Protein AF-A0A381VIN6-F1 (afdb_monomer_lite)

Secondary structure (DSSP, 8-state):
---HHHHHHHHHHHHHTS-GGGS----TGGGGTT-------PEEE-SS-EEEPPHHHHHHHHHHHHHHHHHHTT-S--S-HHHHHHHHHHHHHHHHHHHHHHHH-TTS-TTEEEHHHHHHHHHHHHHHTT-HHHHHHHHH-

pLDDT: mean 86.4, std 12.63, range [38.41, 97.38]

Organism: NCBI:txid408172

Sequence (141 aa):
MRNITFDEDQVLEKIAETPREQKPCFDWAGALGDNRFEVPKVRIDDGAGDRDFEIAEVAEVIGEALTDLMISREEKEIYTDKNRELVVESTRSVADKLVERATDDENNDSGRLTYGELYRVIEKVLVENDAYDVAKSLVFS

Foldseek 3Di:
DPPLVVQLLVQLLVLLVDDPVVFDDDQQLCLCPVVQDDADQAWEDPVVGTDTDGLSVQSVLLLSLQRSSCVSVVHDPRPDPVNSVLSNVLSVQLRVVLRVQLVPDPPPPSHYDYPVRSLVSSLVSCVVVVVNSSSVSSVSD

Structure (mmCIF, N/CA/C/O backbone):
data_AF-A0A381VIN6-F1
#
_entry.id   AF-A0A381VIN6-F1
#
loop_
_atom_site.group_PDB
_atom_site.id
_atom_site.type_symbol
_atom_site.label_atom_id
_atom_site.label_alt_id
_atom_site.label_comp_id
_atom_site.label_asym_id
_atom_site.label_entity_id
_atom_site.label_seq_id
_atom_site.pdbx_PDB_ins_code
_atom_site.Cartn_x
_atom_site.Cartn_y
_atom_site.Cartn_z
_atom_site.occupancy
_atom_site.B_iso_or_equiv
_atom_site.auth_seq_id
_atom_site.auth_comp_id
_atom_site.auth_asym_id
_atom_site.auth_atom_id
_atom_site.pdbx_PDB_model_num
ATOM 1 N N . MET A 1 1 ? -16.949 19.167 18.349 1.00 38.41 1 MET A N 1
ATOM 2 C CA . MET A 1 1 ? -16.569 18.479 17.100 1.00 38.41 1 MET A CA 1
ATOM 3 C C . MET A 1 1 ? -15.418 17.566 17.481 1.00 38.41 1 MET A C 1
ATOM 5 O O . MET A 1 1 ? -14.435 18.085 17.987 1.00 38.41 1 MET A O 1
ATOM 9 N N . ARG A 1 2 ? -15.597 16.240 17.452 1.00 40.03 2 ARG A N 1
ATOM 10 C CA . ARG A 1 2 ? -14.502 15.309 17.774 1.00 40.03 2 ARG A CA 1
ATOM 11 C C . ARG A 1 2 ? -13.471 15.401 16.646 1.00 40.03 2 ARG A C 1
ATOM 13 O O . ARG A 1 2 ? -13.879 15.432 15.488 1.00 40.03 2 ARG A O 1
ATOM 20 N N . ASN A 1 3 ? -12.185 15.473 16.980 1.00 50.78 3 ASN A N 1
ATOM 21 C CA . ASN A 1 3 ? -11.078 15.421 16.021 1.00 50.78 3 ASN A CA 1
ATOM 22 C C . ASN A 1 3 ? -10.909 13.978 15.516 1.00 50.78 3 ASN A C 1
ATOM 24 O O . ASN A 1 3 ? -9.886 13.354 15.761 1.00 50.78 3 ASN A O 1
ATOM 28 N N . ILE A 1 4 ? -11.944 13.439 14.864 1.00 58.66 4 ILE A N 1
ATOM 29 C CA . ILE A 1 4 ? -12.031 12.023 14.468 1.00 58.66 4 ILE A CA 1
ATOM 30 C C . ILE A 1 4 ? -10.823 11.628 13.606 1.00 58.66 4 ILE A C 1
ATOM 32 O O . ILE A 1 4 ? -10.266 10.563 13.808 1.00 58.66 4 ILE A O 1
ATOM 36 N N . THR A 1 5 ? -10.348 12.531 12.746 1.00 72.38 5 THR A N 1
ATOM 37 C CA . THR A 1 5 ? -9.156 12.326 11.915 1.00 72.38 5 THR A CA 1
ATOM 38 C C . THR A 1 5 ? -7.843 12.291 12.695 1.00 72.38 5 THR A C 1
ATOM 40 O O . THR A 1 5 ? -6.960 11.534 12.335 1.00 72.38 5 THR A O 1
ATOM 43 N N . PHE A 1 6 ? -7.688 13.076 13.764 1.00 81.56 6 PHE A N 1
ATOM 44 C CA . PHE A 1 6 ? -6.439 13.079 14.539 1.00 81.56 6 PHE A CA 1
ATOM 45 C C . PHE A 1 6 ? -6.334 11.864 15.462 1.00 81.56 6 PHE A C 1
ATOM 47 O O . PHE A 1 6 ? -5.254 11.304 15.627 1.00 81.56 6 PHE A O 1
ATOM 54 N N . ASP A 1 7 ? -7.456 11.464 16.063 1.00 86.06 7 ASP A N 1
ATOM 55 C CA . ASP A 1 7 ? -7.505 10.257 16.885 1.00 86.06 7 ASP A CA 1
ATOM 56 C C . ASP A 1 7 ? -7.299 9.006 16.005 1.00 86.06 7 ASP A C 1
ATOM 58 O O . ASP A 1 7 ? -6.533 8.126 16.391 1.00 86.06 7 ASP A O 1
ATOM 62 N N . GLU A 1 8 ? -7.897 8.959 14.804 1.00 88.38 8 GLU A N 1
ATOM 63 C CA . GLU A 1 8 ? -7.639 7.915 13.794 1.00 88.38 8 GLU A CA 1
ATOM 64 C C . GLU A 1 8 ? -6.161 7.878 13.388 1.00 88.38 8 GLU A C 1
ATOM 66 O O . GLU A 1 8 ? -5.566 6.806 13.402 1.00 88.38 8 GLU A O 1
ATOM 71 N N . ASP A 1 9 ? -5.539 9.031 13.116 1.00 90.25 9 ASP A N 1
ATOM 72 C CA . ASP A 1 9 ? -4.120 9.109 12.742 1.00 90.25 9 ASP A CA 1
ATOM 73 C C . ASP A 1 9 ? -3.194 8.549 13.832 1.00 90.25 9 ASP A C 1
ATOM 75 O O . ASP A 1 9 ? -2.276 7.793 13.527 1.00 90.25 9 ASP A O 1
ATOM 79 N N . GLN A 1 10 ? -3.453 8.851 15.111 1.00 91.81 10 GLN A N 1
ATOM 80 C CA . GLN A 1 10 ? -2.671 8.282 16.221 1.00 91.81 10 GLN A CA 1
ATOM 81 C C . GLN A 1 10 ? -2.843 6.770 16.364 1.00 91.81 10 GLN A C 1
ATOM 83 O O . GLN A 1 10 ? -1.953 6.081 16.866 1.00 91.81 10 GLN A O 1
ATOM 88 N N . VAL A 1 11 ? -4.027 6.255 16.036 1.00 93.56 11 VAL A N 1
ATOM 89 C CA . VAL A 1 11 ? -4.287 4.816 16.060 1.00 93.56 11 VAL A CA 1
ATOM 90 C C . VAL A 1 11 ? -3.593 4.156 14.872 1.00 93.56 11 VAL A C 1
ATOM 92 O O . VAL A 1 11 ? -2.943 3.130 15.054 1.00 93.56 11 VAL A O 1
ATOM 95 N N . LEU A 1 12 ? -3.669 4.768 13.691 1.00 93.50 12 LEU A N 1
ATOM 96 C CA . LEU A 1 12 ? -3.033 4.290 12.470 1.00 93.50 12 LEU A CA 1
ATOM 97 C C . LEU A 1 12 ? -1.512 4.215 12.606 1.00 93.50 12 LEU A C 1
ATOM 99 O O . LEU A 1 12 ? -0.940 3.176 12.299 1.00 93.50 12 LEU A O 1
ATOM 103 N N . GLU A 1 13 ? -0.877 5.254 13.152 1.00 93.88 13 GLU A N 1
ATOM 104 C CA . GLU A 1 13 ? 0.564 5.274 13.441 1.00 93.88 13 GLU A CA 1
ATOM 105 C C . GLU A 1 13 ? 0.978 4.068 14.305 1.00 93.88 13 GLU A C 1
ATOM 107 O O . GLU A 1 13 ? 1.891 3.324 13.957 1.00 93.88 13 GLU A O 1
ATOM 112 N N . LYS A 1 14 ? 0.229 3.778 15.378 1.00 94.19 14 LYS A N 1
ATOM 113 C CA . LYS A 1 14 ? 0.493 2.615 16.248 1.00 94.19 14 LYS A CA 1
ATOM 114 C C . LYS A 1 14 ? 0.290 1.274 15.542 1.00 94.19 14 LYS A C 1
ATOM 116 O O . LYS A 1 14 ? 0.968 0.298 15.864 1.00 94.19 14 LYS A O 1
ATOM 121 N N . ILE A 1 15 ? -0.681 1.186 14.636 1.00 93.88 15 ILE A N 1
ATOM 122 C CA . ILE A 1 15 ? -0.960 -0.043 13.879 1.00 93.88 15 ILE A CA 1
ATOM 123 C C . ILE A 1 15 ? 0.128 -0.286 12.831 1.00 93.88 15 ILE A C 1
ATOM 125 O O . ILE A 1 15 ? 0.561 -1.427 12.668 1.00 93.88 15 ILE A O 1
ATOM 129 N N . ALA A 1 16 ? 0.611 0.765 12.174 1.00 91.12 16 ALA A N 1
ATOM 130 C CA . ALA A 1 16 ? 1.712 0.667 11.224 1.00 91.12 16 ALA A CA 1
ATOM 131 C C . ALA A 1 16 ? 3.004 0.187 11.912 1.00 91.12 16 ALA A C 1
ATOM 133 O O . ALA A 1 16 ? 3.668 -0.718 11.415 1.00 91.12 16 ALA A O 1
ATOM 134 N N . GLU A 1 17 ? 3.284 0.672 13.129 1.00 92.38 17 GLU A N 1
ATOM 135 C CA . GLU A 1 17 ? 4.395 0.188 13.967 1.00 92.38 17 GLU A CA 1
ATOM 136 C C . GLU A 1 17 ? 4.206 -1.251 14.487 1.00 92.38 17 GLU A C 1
ATOM 138 O O . GLU A 1 17 ? 5.161 -1.894 14.937 1.00 92.38 17 GLU A O 1
ATOM 143 N N . THR A 1 18 ? 2.976 -1.775 14.470 1.00 92.44 18 THR A N 1
ATOM 144 C CA . THR A 1 18 ? 2.688 -3.125 14.960 1.00 92.44 18 THR A CA 1
ATOM 145 C C . THR A 1 18 ? 3.213 -4.166 13.962 1.00 92.44 18 THR A C 1
ATOM 147 O O . THR A 1 18 ? 2.837 -4.122 12.788 1.00 92.44 18 THR A O 1
ATOM 150 N N . PRO A 1 19 ? 4.023 -5.155 14.401 1.00 91.00 19 PRO A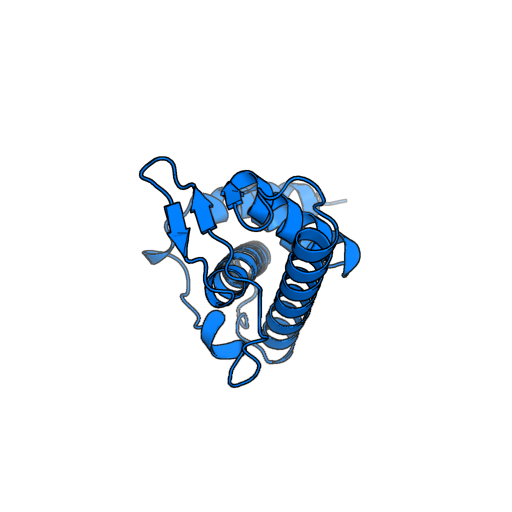 N 1
ATOM 151 C CA . PRO A 1 19 ? 4.561 -6.184 13.513 1.00 91.00 19 PRO A CA 1
ATOM 152 C C . PRO A 1 19 ? 3.472 -6.927 12.735 1.00 91.00 19 PRO A C 1
ATOM 154 O O . PRO A 1 19 ? 2.417 -7.250 13.291 1.00 91.00 19 PRO A O 1
ATOM 157 N N . ARG A 1 20 ? 3.742 -7.245 11.462 1.00 85.88 20 ARG A N 1
ATOM 158 C CA . ARG A 1 20 ? 2.785 -7.904 10.554 1.00 85.88 20 ARG A CA 1
ATOM 159 C C . ARG A 1 20 ? 2.214 -9.197 11.138 1.00 85.88 20 ARG A C 1
ATOM 161 O O . ARG A 1 20 ? 1.035 -9.475 10.955 1.00 85.88 20 ARG A O 1
ATOM 168 N N . GLU A 1 21 ? 2.999 -9.954 11.901 1.00 89.12 21 GLU A N 1
ATOM 169 C CA . GLU A 1 21 ? 2.581 -11.225 12.512 1.00 89.12 21 GLU A CA 1
ATOM 170 C C . GLU A 1 21 ? 1.518 -11.054 13.607 1.00 89.12 21 GLU A C 1
ATOM 172 O O . GLU A 1 21 ? 0.864 -12.022 13.995 1.00 89.12 21 GLU A O 1
ATOM 177 N N . GLN A 1 22 ? 1.355 -9.835 14.125 1.00 91.94 22 GLN A N 1
ATOM 178 C CA . GLN A 1 22 ? 0.334 -9.485 15.115 1.00 91.94 22 GLN A CA 1
ATOM 179 C C . GLN A 1 22 ? -0.925 -8.8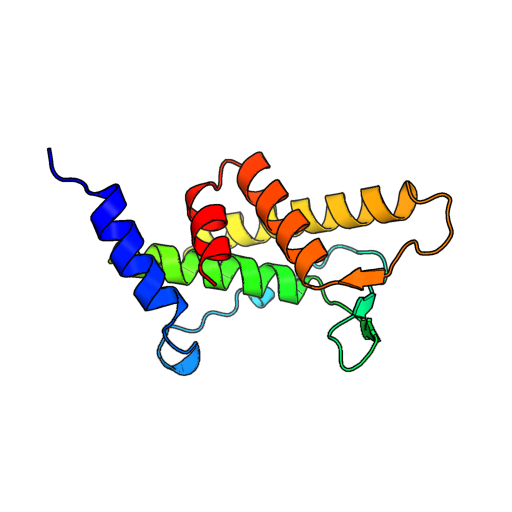91 14.468 1.00 91.94 22 GLN A C 1
ATOM 181 O O . GLN A 1 22 ? -1.895 -8.605 15.173 1.00 91.94 22 GLN A O 1
ATOM 186 N N . LYS A 1 23 ? -0.930 -8.729 13.140 1.00 92.69 23 LYS A N 1
ATOM 187 C CA . LYS A 1 23 ? -2.047 -8.201 12.354 1.00 92.69 23 LYS A CA 1
ATOM 188 C C . LYS A 1 23 ? -2.698 -9.320 11.524 1.00 92.69 23 LYS A C 1
ATOM 190 O O . LYS A 1 23 ? -2.050 -10.323 11.210 1.00 92.69 23 LYS A O 1
ATOM 195 N N . PRO A 1 24 ? -3.989 -9.197 11.165 1.00 92.31 24 PRO A N 1
ATOM 196 C CA . PRO A 1 24 ? -4.615 -10.090 10.199 1.00 92.31 24 PRO A CA 1
ATOM 197 C C . PRO A 1 24 ? -3.804 -10.142 8.899 1.00 92.31 24 PRO A C 1
ATOM 199 O O . PRO A 1 24 ? -3.526 -9.113 8.292 1.00 92.31 24 PRO A O 1
ATOM 202 N N . CYS A 1 25 ? -3.435 -11.348 8.476 1.00 89.62 25 CYS A N 1
ATOM 203 C CA . CYS A 1 25 ? -2.744 -11.572 7.212 1.00 89.62 25 CYS A CA 1
ATOM 204 C C . CYS A 1 25 ? -3.757 -12.006 6.151 1.00 89.62 25 CYS A C 1
ATOM 206 O O . CYS A 1 25 ? -4.474 -12.991 6.344 1.00 89.62 25 CYS A O 1
ATOM 208 N N . PHE A 1 26 ? -3.784 -11.294 5.029 1.00 95.31 26 PHE A N 1
ATOM 209 C CA . PHE A 1 26 ? -4.607 -11.626 3.874 1.00 95.31 26 PHE A CA 1
ATOM 210 C C . PHE A 1 26 ? -3.733 -11.820 2.639 1.00 95.31 26 PHE A C 1
ATOM 212 O O . PHE A 1 26 ? -2.662 -11.231 2.540 1.00 95.31 26 PHE A O 1
ATOM 219 N N . ASP A 1 27 ? -4.202 -12.651 1.711 1.00 95.19 27 ASP A N 1
ATOM 220 C CA . ASP A 1 27 ? -3.520 -12.926 0.445 1.00 95.19 27 ASP A CA 1
ATOM 221 C C . ASP A 1 27 ? -3.860 -11.831 -0.578 1.00 95.19 27 ASP A C 1
ATOM 223 O O . ASP A 1 27 ? -4.734 -11.991 -1.436 1.00 95.19 27 ASP A O 1
ATOM 227 N N . TRP A 1 28 ? -3.251 -10.656 -0.424 1.00 96.38 28 TRP A N 1
ATOM 228 C CA . TRP A 1 28 ? -3.518 -9.513 -1.298 1.00 96.38 28 TRP A CA 1
ATOM 229 C C . TRP A 1 28 ? -2.928 -9.721 -2.692 1.00 96.38 28 TRP A C 1
ATOM 231 O O . TRP A 1 28 ? -3.590 -9.405 -3.681 1.00 96.38 28 TRP A O 1
ATOM 241 N N . ALA A 1 29 ? -1.758 -10.349 -2.798 1.00 94.31 29 ALA A N 1
ATOM 242 C CA . ALA A 1 29 ? -1.199 -10.803 -4.067 1.00 94.31 29 ALA A CA 1
ATOM 243 C C . ALA A 1 29 ? -2.128 -11.791 -4.787 1.00 94.31 29 ALA A C 1
ATOM 245 O O . ALA A 1 29 ? -2.320 -11.693 -6.002 1.00 94.31 29 ALA A O 1
ATOM 246 N N . GLY A 1 30 ? -2.746 -12.722 -4.058 1.00 93.75 30 GLY A N 1
ATOM 247 C CA . GLY A 1 30 ? -3.714 -13.672 -4.604 1.00 93.75 30 GLY A CA 1
ATOM 248 C C . GLY A 1 30 ? -4.955 -13.009 -5.196 1.00 93.75 30 GLY A C 1
ATOM 249 O O . GLY A 1 30 ? -5.538 -13.551 -6.137 1.00 93.75 30 GLY A O 1
ATOM 250 N N . ALA A 1 31 ? -5.319 -11.804 -4.738 1.00 92.94 31 ALA A N 1
ATOM 251 C CA . ALA A 1 31 ? -6.430 -11.040 -5.309 1.00 92.94 31 ALA A CA 1
ATOM 252 C C . ALA A 1 31 ? -6.193 -10.651 -6.779 1.00 92.94 31 ALA A C 1
ATOM 254 O O . ALA A 1 31 ? -7.160 -10.460 -7.516 1.00 92.94 31 ALA A O 1
ATOM 255 N N . LEU A 1 32 ? -4.933 -10.596 -7.230 1.00 90.62 32 LEU A N 1
ATOM 256 C CA . LEU A 1 32 ? -4.602 -10.382 -8.640 1.00 90.62 32 LEU A CA 1
ATOM 257 C C . LEU A 1 32 ? -5.058 -11.550 -9.526 1.00 90.62 32 LEU A C 1
ATOM 259 O O . LEU A 1 32 ? -5.327 -11.336 -10.704 1.00 90.62 32 LEU A O 1
ATOM 263 N N . GLY A 1 33 ? -5.166 -12.775 -8.998 1.00 87.38 33 GLY A N 1
ATOM 264 C CA . GLY A 1 33 ? -5.535 -13.961 -9.776 1.00 87.38 33 GLY A CA 1
ATOM 265 C C . GLY A 1 33 ? -4.673 -14.132 -11.036 1.00 87.38 33 GLY A C 1
ATOM 266 O O . GLY A 1 33 ? -3.442 -14.091 -10.969 1.00 87.38 33 GLY A O 1
ATOM 267 N N . ASP A 1 34 ? -5.335 -14.283 -12.188 1.00 76.06 34 ASP A N 1
ATOM 268 C CA . ASP A 1 34 ? -4.702 -14.359 -13.517 1.00 76.06 34 ASP A CA 1
ATOM 269 C C . ASP A 1 34 ? -4.325 -12.979 -14.091 1.00 76.06 34 ASP A C 1
ATOM 271 O O . ASP A 1 34 ? -3.669 -12.883 -15.127 1.00 76.06 34 ASP A O 1
ATOM 275 N N . ASN A 1 35 ? -4.708 -11.892 -13.420 1.00 64.88 35 ASN A N 1
ATOM 276 C CA . ASN A 1 35 ? -4.491 -10.500 -13.824 1.00 64.88 35 ASN A CA 1
ATOM 277 C C . ASN A 1 35 ? -3.050 -10.042 -13.512 1.00 64.88 35 ASN A C 1
ATOM 279 O O . ASN A 1 35 ? -2.810 -8.908 -13.103 1.00 64.88 35 ASN A O 1
ATOM 283 N N . ARG A 1 36 ? -2.071 -10.938 -13.669 1.00 64.50 36 ARG A N 1
ATOM 284 C CA . ARG A 1 36 ? -0.648 -10.619 -13.524 1.00 64.50 36 ARG A CA 1
ATOM 285 C C . ARG A 1 36 ? -0.208 -9.905 -14.794 1.00 64.50 36 ARG A C 1
ATOM 287 O O . ARG A 1 36 ? 0.200 -10.538 -15.762 1.00 64.50 36 ARG A O 1
ATOM 294 N N . PHE A 1 37 ? -0.398 -8.591 -14.812 1.00 72.19 37 PHE A N 1
ATOM 295 C CA . PHE A 1 37 ? -0.011 -7.739 -15.933 1.00 72.19 37 PHE A CA 1
ATOM 296 C C . PHE A 1 37 ? 1.471 -7.927 -16.261 1.00 72.19 37 PHE A C 1
ATOM 298 O O . PHE A 1 37 ? 2.297 -8.085 -15.359 1.00 72.19 37 PHE A O 1
ATOM 305 N N . GLU A 1 38 ? 1.808 -7.901 -17.550 1.00 67.38 38 GLU A N 1
ATOM 306 C CA . GLU A 1 38 ? 3.202 -7.890 -17.979 1.00 67.38 38 GLU A CA 1
ATOM 307 C C . GLU A 1 38 ? 3.813 -6.534 -17.624 1.00 67.38 38 GLU A C 1
ATOM 309 O O . GLU A 1 38 ? 3.592 -5.535 -18.305 1.00 67.38 38 GLU A O 1
ATOM 314 N N . VAL A 1 39 ? 4.575 -6.498 -16.534 1.00 70.12 39 VAL A N 1
ATOM 315 C CA . VAL A 1 39 ? 5.427 -5.357 -16.203 1.00 70.12 39 VAL A CA 1
ATOM 316 C C . VAL A 1 39 ? 6.827 -5.576 -16.780 1.00 70.12 39 VAL A C 1
ATOM 318 O O . VAL A 1 39 ? 7.299 -6.719 -16.835 1.00 70.12 39 VAL A O 1
ATOM 321 N N . PRO A 1 40 ? 7.527 -4.508 -17.204 1.00 67.06 40 PRO A N 1
ATOM 322 C CA . PRO A 1 40 ? 8.945 -4.585 -17.514 1.00 67.06 40 PRO A CA 1
ATOM 323 C C . PRO A 1 40 ? 9.696 -5.209 -16.338 1.00 67.06 40 PRO A C 1
ATOM 325 O O . PRO A 1 40 ? 9.279 -5.069 -15.188 1.00 67.06 40 PRO A O 1
ATOM 328 N N . LYS A 1 41 ? 10.823 -5.875 -16.611 1.00 67.12 41 LYS A N 1
ATOM 329 C CA . LYS A 1 41 ? 11.702 -6.357 -15.541 1.00 67.12 41 LYS A CA 1
ATOM 330 C C . LYS A 1 41 ? 12.274 -5.163 -14.785 1.00 67.12 41 LYS A C 1
ATOM 332 O O . LYS A 1 41 ? 13.298 -4.604 -15.178 1.00 67.12 41 LYS A O 1
ATOM 337 N N . VAL A 1 42 ? 11.585 -4.781 -13.720 1.00 73.56 42 VAL A N 1
ATOM 338 C CA . VAL A 1 42 ? 12.045 -3.793 -12.762 1.00 73.56 42 VAL A CA 1
ATOM 339 C C . VAL A 1 42 ? 13.002 -4.499 -11.809 1.00 73.56 42 VAL A C 1
ATOM 341 O O . VAL A 1 42 ? 12.667 -5.526 -11.220 1.00 73.56 42 VAL A O 1
ATOM 344 N N . ARG A 1 43 ? 14.203 -3.949 -11.672 1.00 80.19 43 ARG A N 1
ATOM 345 C CA . ARG A 1 43 ? 15.160 -4.312 -10.636 1.00 80.19 43 ARG A CA 1
ATOM 346 C C . ARG A 1 43 ? 15.030 -3.329 -9.489 1.00 80.19 43 ARG A C 1
ATOM 348 O O . ARG A 1 43 ? 15.122 -2.122 -9.709 1.00 80.19 43 ARG A O 1
ATOM 355 N N . ILE A 1 44 ? 14.841 -3.851 -8.287 1.00 80.62 44 ILE A N 1
ATOM 356 C CA . ILE A 1 44 ? 14.856 -3.052 -7.068 1.00 80.62 44 ILE A CA 1
ATOM 357 C C . ILE A 1 44 ? 16.237 -3.142 -6.432 1.00 80.62 44 ILE A C 1
ATOM 359 O O . ILE A 1 44 ? 16.758 -4.242 -6.247 1.00 80.62 44 ILE A O 1
ATOM 363 N N . ASP A 1 45 ? 16.815 -1.983 -6.123 1.00 80.88 45 ASP A N 1
ATOM 364 C CA . ASP A 1 45 ? 17.994 -1.869 -5.263 1.00 80.88 45 ASP A CA 1
ATOM 365 C C . ASP A 1 45 ? 17.536 -1.778 -3.803 1.00 80.88 45 ASP A C 1
ATOM 367 O O . ASP A 1 45 ? 16.902 -0.798 -3.390 1.00 80.88 45 ASP A O 1
ATOM 371 N N . ASP A 1 46 ? 17.826 -2.829 -3.040 1.00 71.44 46 ASP A N 1
ATOM 372 C CA . ASP A 1 46 ? 17.483 -2.959 -1.623 1.00 71.44 46 ASP A CA 1
ATOM 373 C C . ASP A 1 46 ? 18.654 -2.628 -0.678 1.00 71.44 46 ASP A C 1
ATOM 375 O O . ASP A 1 46 ? 18.561 -2.819 0.536 1.00 71.44 46 ASP A O 1
ATOM 379 N N . GLY A 1 47 ? 19.768 -2.125 -1.220 1.00 72.62 47 GLY A N 1
ATOM 380 C CA . GLY A 1 47 ? 21.006 -1.861 -0.487 1.00 72.62 47 GLY A CA 1
ATOM 381 C C . GLY A 1 47 ? 21.890 -3.095 -0.259 1.00 72.62 47 GLY A C 1
ATOM 382 O O . GLY A 1 47 ? 23.072 -2.932 0.052 1.00 72.62 47 GLY A O 1
ATOM 383 N N . ALA A 1 48 ? 21.369 -4.313 -0.444 1.00 73.81 48 ALA A N 1
ATOM 384 C CA . ALA A 1 48 ? 22.135 -5.562 -0.494 1.00 73.81 48 ALA A CA 1
ATOM 385 C C . ALA A 1 48 ? 22.434 -6.002 -1.941 1.00 73.81 48 ALA A C 1
ATOM 387 O O . ALA A 1 48 ? 23.381 -6.761 -2.172 1.00 73.81 48 ALA A O 1
ATOM 388 N N . GLY A 1 49 ? 21.677 -5.491 -2.912 1.00 72.62 49 GLY A N 1
ATOM 389 C CA . GLY A 1 49 ? 21.944 -5.606 -4.340 1.00 72.62 49 GLY A CA 1
ATOM 390 C C . GLY A 1 49 ? 20.684 -5.435 -5.183 1.00 72.62 49 GLY A C 1
ATOM 391 O O . GLY A 1 49 ? 19.617 -5.080 -4.693 1.00 72.62 49 GLY A O 1
ATOM 392 N N . ASP A 1 50 ? 20.818 -5.719 -6.476 1.00 79.12 50 ASP A N 1
ATOM 393 C CA . ASP A 1 50 ? 19.679 -5.715 -7.389 1.00 79.12 50 ASP A CA 1
ATOM 394 C C . ASP A 1 50 ? 18.941 -7.043 -7.308 1.00 79.12 50 ASP A C 1
ATOM 396 O O . ASP A 1 50 ? 19.544 -8.102 -7.517 1.00 79.12 50 ASP A O 1
ATOM 400 N N . ARG A 1 51 ? 17.624 -6.983 -7.130 1.00 84.88 51 ARG A N 1
ATOM 401 C CA . ARG A 1 51 ? 16.744 -8.139 -7.319 1.00 84.88 51 ARG A CA 1
ATOM 402 C C . ARG A 1 51 ? 15.599 -7.820 -8.263 1.00 84.88 51 ARG A C 1
ATOM 404 O O . ARG A 1 51 ? 15.195 -6.667 -8.392 1.00 84.88 51 ARG A O 1
ATOM 411 N N . ASP A 1 52 ? 15.061 -8.856 -8.892 1.00 81.00 52 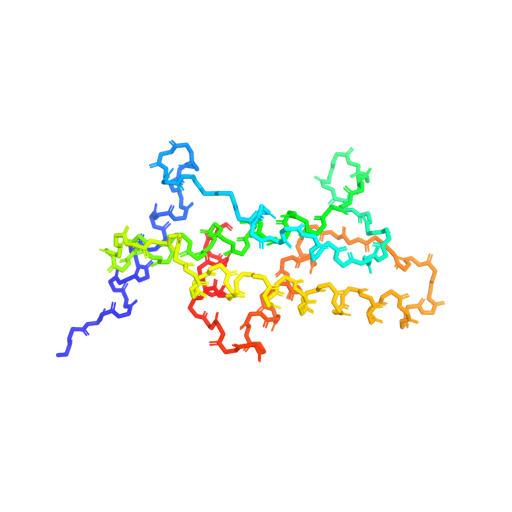ASP A N 1
ATOM 412 C CA . ASP A 1 52 ? 13.845 -8.731 -9.688 1.00 81.00 52 ASP A CA 1
ATOM 413 C C . ASP A 1 52 ? 12.658 -8.401 -8.769 1.00 81.00 52 ASP A C 1
ATOM 415 O O . ASP A 1 52 ? 12.540 -8.940 -7.663 1.00 81.00 52 ASP A O 1
ATOM 419 N N . PHE A 1 53 ? 11.812 -7.484 -9.230 1.00 81.62 53 PHE A N 1
ATOM 420 C CA . PHE A 1 53 ? 10.595 -7.058 -8.555 1.00 81.62 53 PHE A CA 1
ATOM 421 C C . PHE A 1 53 ? 9.371 -7.727 -9.161 1.00 81.62 53 PHE A C 1
ATOM 423 O O . PHE A 1 53 ? 9.198 -7.730 -10.383 1.00 81.62 53 PHE A O 1
ATOM 430 N N . GLU A 1 54 ? 8.494 -8.246 -8.307 1.00 86.88 54 GLU A N 1
ATOM 431 C CA . GLU A 1 54 ? 7.225 -8.815 -8.743 1.00 86.88 54 GLU A CA 1
ATOM 432 C C . GLU A 1 54 ? 6.070 -7.858 -8.458 1.00 86.88 54 GLU A C 1
ATOM 434 O O . GLU A 1 54 ? 5.936 -7.325 -7.361 1.00 86.88 54 GLU A O 1
ATOM 439 N N . ILE A 1 55 ? 5.158 -7.693 -9.421 1.00 89.25 55 ILE A N 1
ATOM 440 C CA . ILE A 1 55 ? 3.974 -6.834 -9.244 1.00 89.25 55 ILE A CA 1
ATOM 441 C C . ILE A 1 55 ? 3.073 -7.294 -8.083 1.00 89.25 55 ILE A C 1
ATOM 443 O O . ILE A 1 55 ? 2.350 -6.493 -7.497 1.00 89.25 55 ILE A O 1
ATOM 447 N N . ALA A 1 56 ? 3.157 -8.576 -7.710 1.00 91.25 56 ALA A N 1
ATOM 448 C CA . ALA A 1 56 ? 2.515 -9.128 -6.521 1.00 91.25 56 ALA A CA 1
ATOM 449 C C . ALA A 1 56 ? 2.936 -8.400 -5.233 1.00 91.25 56 ALA A C 1
ATOM 451 O O . ALA A 1 56 ? 2.118 -8.232 -4.335 1.00 91.25 56 ALA A O 1
ATOM 452 N N . GLU A 1 57 ? 4.172 -7.904 -5.161 1.00 91.56 57 GLU A N 1
ATOM 453 C CA . GLU A 1 57 ? 4.660 -7.141 -4.014 1.00 91.56 57 GLU A CA 1
ATOM 454 C C . GLU A 1 57 ? 3.973 -5.775 -3.894 1.00 91.56 57 GLU A C 1
ATOM 456 O O . GLU A 1 57 ? 3.730 -5.316 -2.784 1.00 91.56 57 GLU A O 1
ATOM 461 N N . VAL A 1 58 ? 3.591 -5.139 -5.012 1.00 93.69 58 VAL A N 1
ATOM 462 C CA . VAL A 1 58 ? 2.776 -3.908 -4.973 1.00 93.69 58 VAL A CA 1
ATOM 463 C C . VAL A 1 58 ? 1.418 -4.191 -4.343 1.00 93.69 58 VAL A C 1
ATOM 465 O O . VAL A 1 58 ? 0.960 -3.416 -3.506 1.00 93.69 58 VAL A O 1
ATOM 468 N N . ALA A 1 59 ? 0.780 -5.297 -4.731 1.00 95.56 59 ALA A N 1
ATOM 469 C CA . ALA A 1 59 ? -0.516 -5.676 -4.179 1.00 95.56 59 ALA A CA 1
ATOM 470 C C . ALA A 1 59 ? -0.429 -5.950 -2.672 1.00 95.56 59 ALA A C 1
ATOM 472 O O . ALA A 1 59 ? -1.307 -5.510 -1.932 1.00 95.56 59 ALA A O 1
ATOM 473 N N . GLU A 1 60 ? 0.638 -6.611 -2.211 1.00 95.06 60 GLU A N 1
ATOM 474 C CA . GLU A 1 60 ? 0.905 -6.798 -0.779 1.00 95.06 60 GLU A CA 1
ATOM 475 C C . GLU A 1 60 ? 1.083 -5.458 -0.060 1.00 95.06 60 GLU A C 1
ATOM 477 O O . GLU A 1 60 ? 0.390 -5.206 0.919 1.00 95.06 60 GLU A O 1
ATOM 482 N N . VAL A 1 61 ? 1.917 -4.557 -0.585 1.00 95.31 61 VAL A N 1
ATOM 483 C CA . VAL A 1 61 ? 2.170 -3.239 0.023 1.00 95.31 61 VAL A CA 1
ATOM 484 C C . VAL A 1 61 ? 0.889 -2.402 0.133 1.00 95.31 61 VAL A C 1
ATOM 486 O O . VAL A 1 61 ? 0.586 -1.858 1.195 1.00 95.31 61 VAL A O 1
ATOM 489 N N . ILE A 1 62 ? 0.094 -2.321 -0.939 1.00 97.00 62 ILE A N 1
ATOM 490 C CA . ILE A 1 62 ? -1.182 -1.584 -0.925 1.00 97.00 62 ILE A CA 1
ATOM 491 C C . ILE A 1 62 ? -2.185 -2.260 0.016 1.00 97.00 62 ILE A C 1
ATOM 493 O O . ILE A 1 62 ? -2.903 -1.585 0.755 1.00 97.00 62 ILE A O 1
ATOM 497 N N . GLY A 1 63 ? -2.254 -3.590 -0.010 1.00 97.00 63 GLY A N 1
ATOM 498 C CA . GLY A 1 63 ? -3.162 -4.368 0.820 1.00 97.00 63 GLY A CA 1
ATOM 499 C C . GLY A 1 63 ? -2.839 -4.286 2.312 1.00 97.00 63 GLY A C 1
ATOM 500 O O . GLY A 1 63 ? -3.753 -4.210 3.136 1.00 97.00 63 GLY A O 1
ATOM 501 N N . GLU A 1 64 ? -1.561 -4.249 2.679 1.00 96.25 64 GLU A N 1
ATOM 502 C CA . GLU A 1 64 ? -1.100 -4.020 4.051 1.00 96.25 64 GLU A CA 1
ATOM 503 C C . GLU A 1 64 ? -1.489 -2.625 4.537 1.00 96.25 64 GLU A C 1
ATOM 505 O O . GLU A 1 64 ? -2.132 -2.513 5.580 1.00 96.25 64 GLU A O 1
ATOM 510 N N . ALA A 1 65 ? -1.235 -1.584 3.739 1.00 96.56 65 ALA A N 1
ATOM 511 C CA . ALA A 1 65 ? -1.679 -0.227 4.056 1.00 96.56 65 ALA A CA 1
ATOM 512 C C . ALA A 1 65 ? -3.212 -0.146 4.206 1.00 96.56 65 ALA A C 1
ATOM 514 O O . ALA A 1 65 ? -3.735 0.461 5.139 1.00 96.56 65 ALA A O 1
ATOM 515 N N . LEU A 1 66 ? -3.971 -0.813 3.331 1.00 97.06 66 LEU A N 1
ATOM 516 C CA . LEU A 1 66 ? -5.427 -0.891 3.465 1.00 97.06 66 LEU A CA 1
ATOM 517 C C . LEU A 1 66 ? -5.848 -1.642 4.736 1.00 97.06 66 LEU A C 1
ATOM 519 O O . LEU A 1 66 ? -6.815 -1.254 5.388 1.00 97.06 66 LEU A O 1
ATOM 523 N N . THR A 1 67 ? -5.135 -2.707 5.100 1.00 97.00 67 THR A N 1
ATOM 524 C CA . THR A 1 67 ? -5.399 -3.484 6.318 1.00 97.00 67 THR A CA 1
ATOM 525 C C . THR A 1 67 ? -5.199 -2.620 7.558 1.00 97.00 67 THR A C 1
ATOM 527 O O . THR A 1 67 ? -6.083 -2.581 8.413 1.00 97.00 67 THR A O 1
ATOM 530 N N . ASP A 1 68 ? -4.099 -1.875 7.622 1.00 96.12 68 ASP A N 1
ATOM 531 C CA . ASP A 1 68 ? -3.788 -0.976 8.734 1.00 96.12 68 ASP A CA 1
ATOM 532 C C . ASP A 1 68 ? -4.847 0.122 8.883 1.00 96.12 68 ASP A C 1
ATOM 534 O O . ASP A 1 68 ? -5.361 0.349 9.983 1.00 96.12 68 ASP A O 1
ATOM 538 N N . LEU A 1 69 ? -5.266 0.717 7.762 1.00 95.38 69 LEU A N 1
ATOM 539 C CA . LEU A 1 69 ? -6.359 1.687 7.723 1.00 95.38 69 LEU A CA 1
ATOM 540 C C . LEU A 1 69 ? -7.690 1.101 8.215 1.00 95.38 69 LEU A C 1
ATOM 542 O O . LEU A 1 69 ? -8.438 1.757 8.936 1.00 95.38 69 LEU A O 1
ATOM 546 N N . MET A 1 70 ? -8.034 -0.125 7.817 1.00 96.31 70 MET A N 1
ATOM 547 C CA . MET A 1 70 ? -9.290 -0.737 8.259 1.00 96.31 70 MET A CA 1
ATOM 548 C C . MET A 1 70 ? -9.258 -1.060 9.759 1.00 96.31 70 MET A C 1
ATOM 550 O O . MET A 1 70 ? -10.248 -0.836 10.455 1.00 96.31 70 MET A O 1
ATOM 554 N N . ILE A 1 71 ? -8.119 -1.516 10.289 1.00 95.00 71 ILE A N 1
ATOM 555 C CA . ILE A 1 71 ? -7.958 -1.753 11.731 1.00 95.00 71 ILE A CA 1
ATOM 556 C C . ILE A 1 71 ? -8.074 -0.436 12.506 1.00 95.00 71 ILE A C 1
ATOM 558 O O . ILE A 1 71 ? -8.731 -0.415 13.550 1.00 95.00 71 ILE A O 1
ATOM 562 N N . SER A 1 72 ? -7.497 0.665 12.005 1.00 94.25 72 SER A N 1
ATOM 563 C CA . SER A 1 72 ? -7.566 1.965 12.691 1.00 94.25 72 SER A CA 1
ATOM 564 C C . SER A 1 72 ? -8.990 2.509 12.782 1.00 94.25 72 SER A C 1
ATOM 566 O O . SER A 1 72 ? -9.332 3.200 13.741 1.00 94.25 72 SER A O 1
ATOM 568 N N . ARG A 1 73 ? -9.840 2.117 11.829 1.00 93.81 73 ARG A N 1
ATOM 569 C CA . ARG A 1 73 ? -11.275 2.425 11.773 1.00 93.81 73 ARG A CA 1
ATOM 570 C C . ARG A 1 73 ? -12.159 1.432 12.525 1.00 93.81 73 ARG A C 1
ATOM 572 O O . ARG A 1 73 ? -13.379 1.557 12.481 1.00 93.81 73 ARG A O 1
ATOM 579 N N . GLU A 1 74 ? -11.562 0.464 13.219 1.00 93.38 74 GLU A N 1
ATOM 580 C CA . GLU A 1 74 ? -12.259 -0.625 13.916 1.00 93.38 74 GLU A CA 1
ATOM 581 C C . GLU A 1 74 ? -13.129 -1.501 12.983 1.00 93.38 74 GLU A C 1
ATOM 583 O O . GLU A 1 74 ? -14.065 -2.176 13.431 1.00 93.38 74 GLU A O 1
ATOM 588 N N . GLU A 1 75 ? -12.810 -1.530 11.684 1.00 94.88 75 GLU A N 1
ATOM 589 C CA . GLU A 1 75 ? -13.515 -2.333 10.686 1.00 94.88 75 GLU A CA 1
ATOM 590 C C . GLU A 1 75 ? -13.144 -3.814 10.813 1.00 94.88 75 GLU A C 1
ATOM 592 O O . GLU A 1 75 ? -11.979 -4.196 10.944 1.00 94.88 75 GLU A O 1
ATOM 597 N N . LYS A 1 76 ? -14.158 -4.684 10.765 1.00 90.19 76 LYS A N 1
ATOM 598 C CA . LYS A 1 76 ? -13.987 -6.136 10.971 1.00 90.19 76 LYS A CA 1
ATOM 599 C C . LYS A 1 76 ? -13.953 -6.929 9.671 1.00 90.19 76 LYS A C 1
ATOM 601 O O . LYS A 1 76 ? -13.351 -7.999 9.622 1.00 90.19 76 LYS A O 1
ATOM 606 N N . GLU A 1 77 ? -14.603 -6.420 8.629 1.00 95.44 77 GLU A N 1
ATOM 607 C CA . GLU A 1 77 ? -14.649 -7.044 7.308 1.00 95.44 77 GLU A CA 1
ATOM 608 C C . GLU A 1 77 ? -13.643 -6.354 6.384 1.00 95.44 77 GLU A C 1
ATOM 610 O O . GLU A 1 77 ? -13.968 -5.422 5.655 1.00 95.44 77 GLU A O 1
ATOM 615 N N . ILE A 1 78 ? -12.390 -6.806 6.444 1.00 96.38 78 ILE A N 1
ATOM 616 C CA . ILE A 1 78 ? -11.277 -6.176 5.719 1.00 96.38 78 ILE A CA 1
ATOM 617 C C . ILE A 1 78 ? -11.112 -6.778 4.318 1.00 96.38 78 ILE A C 1
ATOM 619 O O . ILE A 1 78 ? -11.014 -6.051 3.334 1.00 96.38 78 ILE A O 1
ATOM 623 N N . TYR A 1 79 ? -11.126 -8.105 4.190 1.00 96.94 79 TYR A N 1
ATOM 624 C CA . TYR A 1 79 ? -10.844 -8.793 2.923 1.00 96.94 79 TYR A CA 1
ATOM 625 C C . TYR A 1 79 ? -12.101 -8.997 2.054 1.00 96.94 79 TYR A C 1
ATOM 627 O O . TYR A 1 79 ? -12.466 -10.109 1.666 1.00 96.94 79 TYR A O 1
ATOM 635 N N . THR A 1 80 ? -12.804 -7.900 1.783 1.00 97.38 80 THR A N 1
ATOM 636 C CA . THR A 1 80 ? -14.059 -7.871 1.012 1.00 97.38 80 THR A CA 1
ATOM 637 C C . THR A 1 80 ? -13.811 -7.745 -0.489 1.00 97.38 80 THR A C 1
ATOM 639 O O . THR A 1 80 ? -12.731 -7.342 -0.914 1.00 97.38 80 THR A O 1
ATOM 642 N N . ASP A 1 81 ? -14.823 -8.045 -1.308 1.00 97.19 81 ASP A N 1
ATOM 643 C CA . ASP A 1 81 ? -14.739 -7.915 -2.772 1.00 97.19 81 ASP A CA 1
ATOM 644 C C . ASP A 1 81 ? -14.340 -6.498 -3.194 1.00 97.19 81 ASP A C 1
ATOM 646 O O . ASP A 1 81 ? -13.427 -6.330 -3.995 1.00 97.19 81 ASP A O 1
ATOM 650 N N . LYS A 1 82 ? -14.949 -5.490 -2.561 1.00 96.31 82 LYS A N 1
ATOM 651 C CA . LYS A 1 82 ? -14.644 -4.073 -2.781 1.00 96.31 82 LYS A CA 1
ATOM 652 C C . LYS A 1 82 ? -13.182 -3.738 -2.474 1.00 96.31 82 LYS A C 1
ATOM 654 O O . LYS A 1 82 ? -12.529 -3.042 -3.243 1.00 96.31 82 LYS A O 1
ATOM 659 N N . ASN A 1 83 ? -12.669 -4.214 -1.342 1.00 97.00 83 ASN A N 1
ATOM 660 C CA . ASN A 1 83 ? -11.302 -3.909 -0.924 1.00 97.00 83 ASN A CA 1
ATOM 661 C C . ASN A 1 83 ? -10.274 -4.626 -1.808 1.00 97.00 83 ASN A C 1
ATOM 663 O O . ASN A 1 83 ? -9.251 -4.045 -2.157 1.00 97.00 83 ASN A O 1
ATOM 667 N N . ARG A 1 84 ? -10.569 -5.860 -2.234 1.00 97.31 84 ARG A N 1
ATOM 668 C CA . ARG A 1 84 ? -9.741 -6.580 -3.209 1.00 97.31 84 ARG A CA 1
ATOM 669 C C . ARG A 1 84 ? -9.743 -5.890 -4.571 1.00 97.31 84 ARG A C 1
ATOM 671 O O . ARG A 1 84 ? -8.682 -5.766 -5.168 1.00 97.31 84 ARG A O 1
ATOM 678 N N . GLU A 1 85 ? -10.894 -5.412 -5.039 1.00 96.19 85 GLU A N 1
ATOM 679 C CA . GLU A 1 85 ? -11.002 -4.645 -6.286 1.00 96.19 85 GLU A CA 1
ATOM 680 C C . GLU A 1 85 ? -10.145 -3.373 -6.235 1.00 96.19 85 GLU A C 1
ATOM 682 O O . GLU A 1 85 ? -9.337 -3.164 -7.135 1.00 96.19 85 GLU A O 1
ATOM 687 N N . LEU A 1 86 ? -10.197 -2.608 -5.136 1.00 96.19 86 LEU A N 1
ATOM 688 C CA . LEU A 1 86 ? -9.343 -1.428 -4.938 1.00 96.19 86 LEU A CA 1
ATOM 689 C C . LEU A 1 86 ? -7.849 -1.763 -5.043 1.00 96.19 86 LEU A C 1
ATOM 691 O O . LEU A 1 86 ? -7.102 -1.049 -5.718 1.00 96.19 86 LEU A O 1
ATOM 695 N N . VAL A 1 87 ? -7.403 -2.840 -4.386 1.00 96.75 87 VAL A N 1
ATOM 696 C CA . VAL A 1 87 ? -6.001 -3.291 -4.437 1.00 96.75 87 VAL A CA 1
ATOM 697 C C . VAL A 1 87 ? -5.613 -3.692 -5.860 1.00 96.75 87 VAL A C 1
ATOM 699 O O . VAL A 1 87 ? -4.556 -3.283 -6.340 1.00 96.75 87 VAL A O 1
ATOM 702 N N . VAL A 1 88 ? -6.464 -4.447 -6.559 1.00 95.50 88 VAL A N 1
ATOM 703 C CA . VAL A 1 88 ? -6.218 -4.895 -7.940 1.00 95.50 88 VAL A CA 1
ATOM 704 C C . VAL A 1 88 ? -6.137 -3.712 -8.903 1.00 95.50 88 VAL A C 1
ATOM 706 O O . VAL A 1 88 ? -5.200 -3.642 -9.699 1.00 95.50 88 VAL A O 1
ATOM 709 N N . GLU A 1 89 ? -7.082 -2.775 -8.832 1.00 95.25 89 GLU A N 1
ATOM 710 C CA . GLU A 1 89 ? -7.107 -1.590 -9.695 1.00 95.25 89 GLU A CA 1
ATOM 711 C C . GLU A 1 89 ? -5.900 -0.688 -9.443 1.00 95.25 89 GLU A C 1
ATOM 713 O O . GLU A 1 89 ? -5.214 -0.302 -10.387 1.00 95.25 89 GLU A O 1
ATOM 718 N N . SER A 1 90 ? -5.568 -0.432 -8.177 1.00 96.06 90 SER A N 1
ATOM 719 C CA . SER A 1 90 ? -4.396 0.374 -7.820 1.00 96.06 90 SER A CA 1
ATOM 720 C C . SER A 1 90 ? -3.096 -0.299 -8.260 1.00 96.06 90 SER A C 1
ATOM 722 O O . SER A 1 90 ? -2.216 0.353 -8.816 1.00 96.06 90 SER A O 1
ATOM 724 N N . THR A 1 91 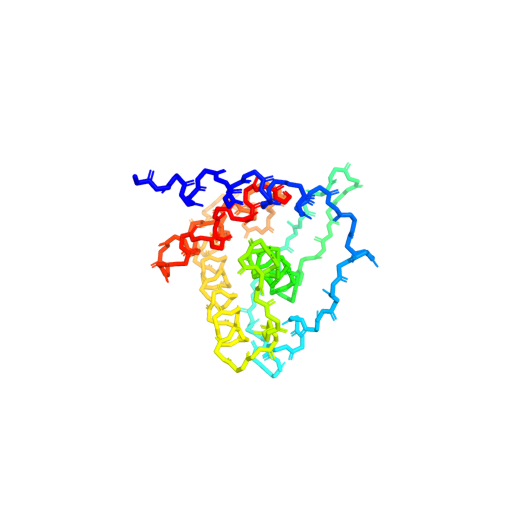? -2.990 -1.621 -8.099 1.00 95.19 91 THR A N 1
ATOM 725 C CA . THR A 1 91 ? -1.829 -2.391 -8.570 1.00 95.19 91 THR A CA 1
ATOM 726 C C . THR A 1 91 ? -1.694 -2.335 -10.092 1.00 95.19 91 THR A C 1
ATOM 728 O O . THR A 1 91 ? -0.585 -2.165 -10.600 1.00 95.19 91 THR A O 1
ATOM 731 N N . ARG A 1 92 ? -2.808 -2.420 -10.836 1.00 93.44 92 ARG A N 1
ATOM 732 C CA . ARG A 1 92 ? -2.817 -2.236 -12.296 1.00 93.44 92 ARG A CA 1
ATOM 733 C C . ARG A 1 92 ? -2.320 -0.841 -12.675 1.00 93.44 92 ARG A C 1
ATOM 735 O O . ARG A 1 92 ? -1.438 -0.726 -13.515 1.00 93.44 92 ARG A O 1
ATOM 742 N N . SER A 1 93 ? -2.827 0.205 -12.029 1.00 94.12 93 SER A N 1
ATOM 743 C CA . SER A 1 93 ? -2.395 1.580 -12.294 1.00 94.12 93 SER A CA 1
ATOM 744 C C . SER A 1 93 ? -0.903 1.794 -11.996 1.00 94.12 93 SER A C 1
ATOM 746 O O . SER A 1 93 ? -0.224 2.497 -12.742 1.00 94.12 93 SER A O 1
ATOM 748 N N . VAL A 1 94 ? -0.356 1.153 -10.954 1.00 93.19 94 VAL A N 1
ATOM 749 C CA . VAL A 1 94 ? 1.095 1.151 -10.694 1.00 93.19 94 VAL A CA 1
ATOM 750 C C . VAL A 1 94 ? 1.852 0.439 -11.812 1.00 93.19 94 VAL A C 1
ATOM 752 O O . VAL A 1 94 ? 2.843 0.978 -12.299 1.00 93.19 94 VAL A O 1
ATOM 755 N N . ALA A 1 95 ? 1.387 -0.732 -12.253 1.00 90.50 95 ALA A N 1
ATOM 756 C CA . ALA A 1 95 ? 1.985 -1.450 -13.378 1.00 90.50 95 ALA A CA 1
ATOM 757 C C . ALA A 1 95 ? 2.047 -0.574 -14.641 1.00 90.50 95 ALA A C 1
ATOM 759 O O . ALA A 1 95 ? 3.114 -0.455 -15.244 1.00 90.50 95 ALA A O 1
ATOM 760 N N . ASP A 1 96 ? 0.950 0.107 -14.982 1.00 90.56 96 ASP A N 1
ATOM 761 C CA . ASP A 1 96 ? 0.882 1.017 -16.130 1.00 90.56 96 ASP A CA 1
ATOM 762 C C . ASP A 1 96 ? 1.896 2.168 -15.996 1.00 90.56 96 ASP A C 1
ATOM 764 O O . ASP A 1 96 ? 2.635 2.461 -16.937 1.00 90.56 96 ASP A O 1
ATOM 768 N N . LYS A 1 97 ? 2.031 2.767 -14.804 1.00 89.44 97 LYS A N 1
ATOM 769 C CA . LYS A 1 97 ? 3.029 3.825 -14.547 1.00 89.44 97 LYS A CA 1
ATOM 770 C C . LYS A 1 97 ? 4.471 3.339 -14.666 1.00 89.44 97 LYS A C 1
ATOM 772 O O . LYS A 1 97 ? 5.335 4.092 -15.119 1.00 89.44 97 LYS A O 1
ATOM 777 N N . LEU A 1 98 ? 4.748 2.102 -14.259 1.00 87.00 98 LEU A N 1
ATOM 778 C CA . LEU A 1 98 ? 6.072 1.496 -14.405 1.00 87.00 98 LEU A CA 1
ATOM 779 C C . LEU A 1 98 ? 6.399 1.213 -15.879 1.00 87.00 98 LEU A C 1
ATOM 781 O O . LEU A 1 98 ? 7.534 1.440 -16.296 1.00 87.00 98 LEU A O 1
ATOM 785 N N . VAL A 1 99 ? 5.411 0.778 -16.670 1.00 85.06 99 VAL A N 1
ATOM 786 C CA . VAL A 1 99 ? 5.541 0.606 -18.128 1.00 85.06 99 VAL A CA 1
ATOM 787 C C . VAL A 1 99 ? 5.834 1.945 -18.805 1.00 85.06 99 VAL A C 1
ATOM 789 O O . VAL A 1 99 ? 6.827 2.041 -19.522 1.00 85.06 99 VAL A O 1
ATOM 792 N N . GLU A 1 100 ? 5.021 2.974 -18.541 1.00 85.31 100 GLU A N 1
ATOM 793 C CA . GLU A 1 100 ? 5.196 4.332 -19.088 1.00 85.31 100 GLU A CA 1
ATOM 794 C C . GLU A 1 100 ? 6.604 4.870 -18.794 1.00 85.31 100 GLU A C 1
ATOM 796 O O . GLU A 1 100 ? 7.315 5.335 -19.686 1.00 85.31 100 GLU A O 1
ATOM 801 N N . ARG A 1 101 ? 7.056 4.732 -17.543 1.00 81.38 101 ARG A N 1
ATOM 802 C CA . ARG A 1 101 ? 8.397 5.162 -17.136 1.00 81.38 101 ARG A CA 1
ATOM 803 C C . ARG A 1 101 ? 9.498 4.422 -17.894 1.00 81.38 101 ARG A C 1
ATOM 805 O O . ARG A 1 101 ? 10.466 5.051 -18.309 1.00 81.38 101 ARG A O 1
ATOM 812 N N . ALA A 1 102 ? 9.373 3.106 -18.054 1.00 77.25 102 ALA A N 1
ATOM 813 C CA . ALA A 1 102 ? 10.376 2.301 -18.745 1.00 77.25 102 ALA A CA 1
ATOM 814 C C . ALA A 1 102 ? 10.478 2.649 -20.241 1.00 77.25 102 ALA A C 1
ATOM 816 O O . ALA A 1 102 ? 11.553 2.513 -20.824 1.00 77.25 102 ALA A O 1
ATOM 817 N N . THR A 1 103 ? 9.383 3.100 -20.864 1.00 74.19 103 THR A N 1
ATOM 818 C CA . THR A 1 103 ? 9.372 3.522 -22.274 1.00 74.19 103 THR A CA 1
ATOM 819 C C . THR A 1 103 ? 9.907 4.934 -22.502 1.00 74.19 103 THR A C 1
ATOM 821 O O . THR A 1 103 ? 10.442 5.196 -23.578 1.00 74.19 103 THR A O 1
ATOM 824 N N . ASP A 1 104 ? 9.792 5.819 -21.510 1.00 70.88 104 ASP A N 1
ATOM 825 C CA . ASP A 1 104 ? 10.192 7.230 -21.618 1.00 70.88 104 ASP A CA 1
ATOM 826 C C . ASP A 1 104 ? 11.685 7.476 -21.316 1.00 70.88 104 ASP A C 1
ATOM 828 O O . ASP A 1 104 ? 12.210 8.558 -21.590 1.00 70.88 104 ASP A O 1
ATOM 832 N N . ASP A 1 105 ? 12.394 6.495 -20.750 1.00 64.69 105 ASP A N 1
ATOM 833 C CA . ASP A 1 105 ? 13.771 6.675 -20.283 1.00 64.69 105 ASP A CA 1
ATOM 834 C C . ASP A 1 105 ? 14.814 6.496 -21.411 1.00 64.69 105 ASP A C 1
ATOM 836 O O . ASP A 1 105 ? 15.344 5.405 -21.647 1.00 64.69 105 ASP A O 1
ATOM 840 N N . GLU A 1 106 ? 15.137 7.597 -22.105 1.00 55.84 106 GLU A N 1
ATOM 841 C CA . GLU A 1 106 ? 16.158 7.680 -23.172 1.00 55.84 106 GLU A CA 1
ATOM 842 C C . GLU A 1 106 ? 17.595 7.324 -22.708 1.00 55.84 106 GLU A C 1
ATOM 844 O O . GLU A 1 106 ? 18.472 7.101 -23.546 1.00 55.84 106 GLU A O 1
ATOM 849 N N . ASN A 1 107 ? 17.868 7.247 -21.395 1.00 53.16 107 ASN A N 1
ATOM 850 C CA . ASN A 1 107 ? 19.227 7.131 -20.835 1.00 53.16 107 ASN A CA 1
ATOM 851 C C . ASN A 1 107 ? 19.697 5.704 -20.490 1.00 53.16 107 ASN A C 1
ATOM 853 O O . ASN A 1 107 ? 20.797 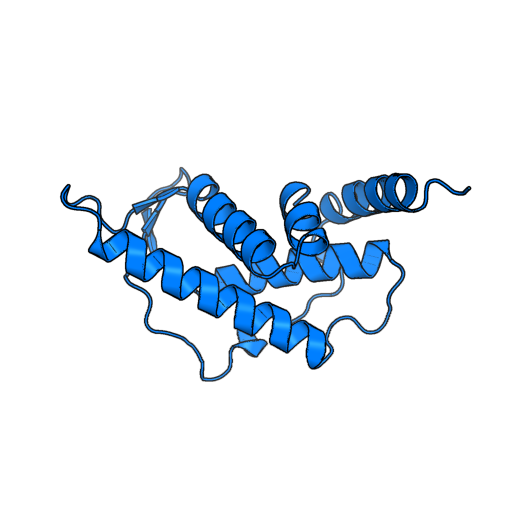5.546 -19.959 1.00 53.16 107 ASN A O 1
ATOM 857 N N . ASN A 1 108 ? 18.942 4.658 -20.849 1.00 51.81 108 ASN A N 1
ATOM 858 C CA . ASN A 1 108 ? 19.393 3.256 -20.766 1.00 51.81 108 ASN A CA 1
ATOM 859 C C . ASN A 1 108 ? 19.634 2.716 -19.329 1.00 51.81 108 ASN A C 1
ATOM 861 O O . ASN A 1 108 ? 20.303 1.694 -19.168 1.00 51.81 108 ASN A O 1
ATOM 865 N N . ASP A 1 109 ? 19.076 3.363 -18.295 1.00 59.44 109 ASP A N 1
ATOM 866 C CA . ASP A 1 109 ? 18.953 2.824 -16.918 1.00 59.44 109 ASP A CA 1
ATOM 867 C C . ASP A 1 109 ? 17.508 2.359 -16.617 1.00 59.44 109 ASP A C 1
ATOM 869 O O . ASP A 1 109 ? 17.070 2.256 -15.472 1.00 59.44 109 ASP A O 1
ATOM 873 N N . SER A 1 110 ? 16.771 2.060 -17.694 1.00 58.59 110 SER A N 1
ATOM 874 C CA . SER A 1 110 ? 15.308 2.004 -17.870 1.00 58.59 110 SER A CA 1
ATOM 875 C C . SER A 1 110 ? 14.541 0.964 -17.037 1.00 58.59 110 SER A C 1
ATOM 877 O O . SER A 1 110 ? 13.393 0.645 -17.339 1.00 58.59 110 SER A O 1
ATOM 879 N N . GLY A 1 111 ? 15.161 0.381 -16.016 1.00 65.62 111 GLY A N 1
ATOM 880 C CA . GLY A 1 111 ? 14.554 -0.668 -15.206 1.00 65.62 111 GLY A CA 1
ATOM 881 C C . GLY A 1 111 ? 15.037 -0.738 -13.766 1.00 65.62 111 GLY A C 1
ATOM 882 O O . GLY A 1 111 ? 14.544 -1.601 -13.052 1.00 65.62 111 GLY A O 1
ATOM 883 N N . ARG A 1 112 ? 15.970 0.108 -13.309 1.00 77.31 112 ARG A N 1
ATOM 884 C CA . ARG A 1 112 ? 16.333 0.151 -11.884 1.00 77.31 112 ARG A CA 1
ATOM 885 C C . ARG A 1 112 ? 15.465 1.159 -11.141 1.00 77.31 112 ARG A C 1
ATOM 887 O O . ARG A 1 112 ? 15.320 2.302 -11.562 1.00 77.31 112 ARG A O 1
ATOM 894 N N . LEU A 1 113 ? 14.912 0.727 -10.018 1.00 83.00 113 LEU A N 1
ATOM 895 C CA . LEU A 1 113 ? 14.224 1.573 -9.053 1.00 83.00 113 LEU A CA 1
ATOM 896 C C . LEU A 1 113 ? 14.784 1.280 -7.665 1.00 83.00 113 LEU A C 1
ATOM 898 O O . LEU A 1 113 ? 15.126 0.152 -7.330 1.00 83.00 113 LEU A O 1
ATOM 902 N N . THR A 1 114 ? 14.873 2.294 -6.826 1.00 85.88 114 THR A N 1
ATOM 903 C CA . THR A 1 114 ? 15.010 2.090 -5.383 1.00 85.88 114 THR A CA 1
ATOM 904 C C . THR A 1 114 ? 13.637 1.798 -4.778 1.00 85.88 114 THR A C 1
ATOM 906 O O . THR A 1 114 ? 12.605 2.200 -5.325 1.00 85.88 114 THR A O 1
ATOM 909 N N . TYR A 1 115 ? 13.598 1.168 -3.602 1.00 84.88 115 TYR A N 1
ATOM 910 C CA . TYR A 1 115 ? 12.344 1.012 -2.853 1.00 84.88 115 TYR A CA 1
ATOM 911 C C . TYR A 1 115 ? 11.623 2.344 -2.620 1.00 84.88 115 TYR A C 1
ATOM 913 O O . TYR A 1 115 ? 10.413 2.433 -2.798 1.00 84.88 115 TYR A O 1
ATOM 921 N N . GLY A 1 116 ? 12.364 3.404 -2.288 1.00 87.25 116 GLY A N 1
ATOM 922 C CA . GLY A 1 116 ? 11.777 4.728 -2.088 1.00 87.25 116 GLY A CA 1
ATOM 923 C C . GLY A 1 116 ? 11.125 5.296 -3.353 1.00 87.25 116 GLY A C 1
ATOM 924 O O . GLY A 1 116 ? 10.104 5.973 -3.267 1.00 87.25 116 GLY A O 1
ATOM 925 N N . GLU A 1 117 ? 11.675 5.022 -4.537 1.00 88.75 117 GLU A N 1
ATOM 926 C CA . GLU A 1 117 ? 11.049 5.427 -5.801 1.00 88.75 117 GLU A CA 1
ATOM 927 C C . GLU A 1 117 ? 9.797 4.611 -6.108 1.00 88.75 117 GLU A C 1
ATOM 929 O O . GLU A 1 117 ? 8.796 5.193 -6.521 1.00 88.75 117 GLU A O 1
ATOM 934 N N . LEU A 1 118 ? 9.819 3.301 -5.855 1.00 88.62 118 LEU A N 1
ATOM 935 C CA . LEU A 1 118 ? 8.638 2.452 -5.995 1.00 88.62 118 LEU A CA 1
ATOM 936 C C . LEU A 1 118 ? 7.502 2.927 -5.077 1.00 88.62 118 LEU A C 1
ATOM 938 O O . LEU A 1 118 ? 6.388 3.131 -5.552 1.00 88.62 118 LEU A O 1
ATOM 942 N N . TYR A 1 119 ? 7.784 3.176 -3.795 1.00 91.44 119 TYR A N 1
ATOM 943 C CA . TYR A 1 119 ? 6.788 3.678 -2.841 1.00 91.44 119 TYR A CA 1
ATOM 944 C C . TYR A 1 119 ? 6.185 5.013 -3.288 1.00 91.44 119 TYR A C 1
ATOM 946 O O . TYR A 1 119 ? 4.975 5.192 -3.202 1.00 91.44 119 TYR A O 1
ATOM 954 N N . ARG A 1 120 ? 6.990 5.920 -3.856 1.00 92.94 120 ARG A N 1
ATOM 955 C CA . ARG A 1 120 ? 6.482 7.180 -4.431 1.00 92.94 120 ARG A CA 1
ATOM 956 C C . ARG A 1 120 ? 5.561 6.957 -5.628 1.00 92.94 120 ARG A C 1
ATOM 958 O O . ARG A 1 120 ? 4.604 7.708 -5.799 1.00 92.94 120 ARG A O 1
ATOM 965 N N . VAL A 1 121 ? 5.844 5.964 -6.476 1.00 93.06 121 VAL A N 1
ATOM 966 C CA . VAL A 1 121 ? 4.946 5.603 -7.587 1.00 93.06 121 VAL A CA 1
ATOM 967 C C . VAL A 1 121 ? 3.624 5.068 -7.038 1.00 93.06 121 VAL A C 1
ATOM 969 O O . VAL A 1 121 ? 2.570 5.502 -7.497 1.00 93.06 121 VAL A O 1
ATOM 972 N N . ILE A 1 122 ? 3.672 4.189 -6.032 1.00 95.38 122 ILE A N 1
ATOM 973 C CA . ILE A 1 122 ? 2.477 3.638 -5.377 1.00 95.38 122 ILE A CA 1
ATOM 974 C C . ILE A 1 122 ? 1.646 4.757 -4.738 1.00 95.38 122 ILE A C 1
ATOM 976 O O . ILE A 1 122 ? 0.458 4.872 -5.026 1.00 95.38 122 ILE A O 1
ATOM 980 N N . GLU A 1 123 ? 2.265 5.620 -3.929 1.00 96.38 123 GLU A N 1
ATOM 981 C CA . GLU A 1 123 ? 1.603 6.758 -3.279 1.00 96.38 123 GLU A CA 1
ATOM 982 C C . GLU A 1 123 ? 0.922 7.666 -4.308 1.00 96.38 123 GLU A C 1
ATOM 984 O O . GLU A 1 123 ? -0.257 7.995 -4.168 1.00 96.38 123 GLU A O 1
ATOM 989 N N . LYS A 1 124 ? 1.637 8.025 -5.383 1.00 95.75 124 LYS A N 1
ATOM 990 C CA . LYS A 1 124 ? 1.094 8.862 -6.455 1.00 95.75 124 LYS A CA 1
ATOM 991 C C . LYS A 1 124 ? -0.132 8.225 -7.108 1.00 95.75 124 LYS A C 1
ATOM 993 O O . LYS A 1 124 ? -1.119 8.921 -7.316 1.00 95.75 124 LYS A O 1
ATOM 998 N N . VAL A 1 125 ? -0.084 6.928 -7.405 1.00 96.50 125 VAL A N 1
ATOM 999 C CA . VAL A 1 125 ? -1.217 6.202 -7.997 1.00 96.50 125 VAL A CA 1
ATOM 1000 C C . VAL A 1 125 ? -2.410 6.154 -7.051 1.00 96.50 125 VAL A C 1
ATOM 1002 O O . VAL A 1 125 ? -3.534 6.394 -7.479 1.00 96.50 125 VAL A O 1
ATOM 1005 N N . LEU A 1 126 ? -2.186 5.884 -5.764 1.00 96.69 126 LEU A N 1
ATOM 1006 C CA . LEU A 1 126 ? -3.265 5.874 -4.777 1.00 96.69 126 LEU A CA 1
ATOM 1007 C C . LEU A 1 126 ? -3.937 7.249 -4.680 1.00 96.69 126 LEU A C 1
ATOM 1009 O O . LEU A 1 126 ? -5.160 7.328 -4.628 1.00 96.69 126 LEU A O 1
ATOM 1013 N N . VAL A 1 127 ? -3.159 8.332 -4.724 1.00 96.38 127 VAL A N 1
ATOM 1014 C CA . VAL A 1 127 ? -3.683 9.705 -4.775 1.00 96.38 127 VAL A CA 1
ATOM 1015 C C . VAL A 1 127 ? -4.462 9.968 -6.070 1.00 96.38 127 VAL A C 1
ATOM 1017 O O . VAL A 1 127 ? -5.550 10.532 -6.014 1.00 96.38 127 VAL A O 1
ATOM 1020 N N . GLU A 1 128 ? -3.944 9.546 -7.228 1.00 94.69 128 GLU A N 1
ATOM 1021 C CA . GLU A 1 128 ? -4.614 9.696 -8.534 1.00 94.69 128 GLU A CA 1
ATOM 1022 C C . GLU A 1 128 ? -5.924 8.892 -8.632 1.00 94.69 128 GLU A C 1
ATOM 1024 O O . GLU A 1 128 ? -6.844 9.318 -9.328 1.00 94.69 128 GLU A O 1
ATOM 1029 N N . ASN A 1 129 ? -6.033 7.782 -7.898 1.00 93.56 129 ASN A N 1
ATOM 1030 C CA . ASN A 1 129 ? -7.226 6.934 -7.814 1.00 93.56 129 ASN A CA 1
ATOM 1031 C C . ASN A 1 129 ? -8.183 7.336 -6.669 1.00 93.56 129 ASN A C 1
ATOM 1033 O O . ASN A 1 129 ? -9.047 6.549 -6.282 1.00 93.56 129 ASN A O 1
ATOM 1037 N N . ASP A 1 130 ? -8.021 8.531 -6.092 1.00 94.25 130 ASP A N 1
ATOM 1038 C CA . ASP A 1 130 ? -8.794 9.041 -4.949 1.00 94.25 130 ASP A CA 1
ATOM 1039 C C . ASP A 1 130 ? -8.747 8.149 -3.680 1.00 94.25 130 ASP A C 1
ATOM 1041 O O . ASP A 1 130 ? -9.567 8.279 -2.766 1.00 94.25 130 ASP A O 1
ATOM 1045 N N . ALA A 1 131 ? -7.746 7.272 -3.564 1.00 94.69 131 ALA A N 1
ATOM 1046 C CA . ALA A 1 131 ? -7.492 6.403 -2.413 1.00 94.69 131 ALA A CA 1
ATOM 1047 C C . ALA A 1 131 ? -6.601 7.092 -1.355 1.00 94.69 131 ALA A C 1
ATOM 1049 O O . ALA A 1 131 ? -5.645 6.508 -0.840 1.00 94.69 131 ALA A O 1
ATOM 1050 N N . TYR A 1 132 ? -6.919 8.347 -1.013 1.00 93.94 132 TYR A N 1
ATOM 1051 C CA . TYR A 1 132 ? -6.101 9.216 -0.149 1.00 93.94 132 TYR A CA 1
ATOM 1052 C C . TYR A 1 132 ? -5.793 8.616 1.224 1.00 93.94 132 TYR A C 1
ATOM 1054 O O . TYR A 1 132 ? -4.672 8.732 1.709 1.00 93.94 132 TYR A O 1
ATOM 1062 N N . ASP A 1 133 ? -6.772 7.967 1.851 1.00 93.88 133 ASP A N 1
ATOM 1063 C CA . ASP A 1 133 ? -6.592 7.389 3.184 1.00 93.88 133 ASP A CA 1
ATOM 1064 C C . ASP A 1 133 ? -5.648 6.177 3.156 1.00 93.88 133 ASP A C 1
ATOM 1066 O O . ASP A 1 133 ? -4.872 5.969 4.086 1.00 93.88 133 ASP A O 1
ATOM 1070 N N . VAL A 1 134 ? -5.668 5.404 2.063 1.00 95.62 134 VAL A N 1
ATOM 1071 C CA . VAL A 1 134 ? -4.746 4.277 1.855 1.00 95.62 134 VAL A CA 1
ATOM 1072 C C . VAL A 1 134 ? -3.344 4.804 1.558 1.00 95.62 134 VAL A C 1
ATOM 1074 O O . VAL A 1 134 ? -2.379 4.315 2.138 1.00 95.62 134 VAL A O 1
ATOM 1077 N N . ALA A 1 135 ? -3.229 5.850 0.729 1.00 95.31 135 ALA A N 1
ATOM 1078 C CA . ALA A 1 135 ? -1.959 6.539 0.489 1.00 95.31 135 ALA A CA 1
ATOM 1079 C C . ALA A 1 135 ? -1.363 7.079 1.796 1.00 95.31 135 ALA A C 1
ATOM 1081 O O . ALA A 1 135 ? -0.180 6.906 2.064 1.00 95.31 135 ALA A O 1
ATOM 1082 N N . LYS A 1 136 ? -2.197 7.681 2.649 1.00 94.00 136 LYS A N 1
ATOM 1083 C CA . LYS A 1 136 ? -1.784 8.166 3.966 1.00 94.00 136 LYS A CA 1
ATOM 1084 C C . LYS A 1 136 ? -1.318 7.029 4.871 1.00 94.00 136 LYS A C 1
ATOM 1086 O O . LYS A 1 136 ? -0.294 7.175 5.526 1.00 94.00 136 LYS A O 1
ATOM 1091 N N . SER A 1 137 ? -2.037 5.907 4.891 1.00 94.19 137 SER A N 1
ATOM 1092 C CA . SER A 1 137 ? -1.619 4.724 5.647 1.00 94.19 137 SER A CA 1
ATOM 1093 C C . SER A 1 137 ? -0.269 4.193 5.183 1.00 94.19 137 SER A C 1
ATOM 1095 O O . SER A 1 137 ? 0.560 3.875 6.025 1.00 94.19 137 SER A O 1
ATOM 1097 N N . LEU A 1 138 ? -0.025 4.158 3.871 1.00 93.94 138 LEU A N 1
ATOM 1098 C CA . LEU A 1 138 ? 1.249 3.722 3.297 1.00 93.94 138 LEU A CA 1
ATOM 1099 C C . LEU A 1 138 ? 2.431 4.575 3.779 1.00 93.94 138 LEU A C 1
ATOM 1101 O O . LEU A 1 138 ? 3.527 4.057 3.942 1.00 93.94 138 LEU A O 1
ATOM 1105 N N . VAL A 1 139 ? 2.220 5.874 4.009 1.00 91.19 139 VAL A N 1
ATOM 1106 C CA . VAL A 1 139 ? 3.263 6.787 4.512 1.00 91.19 139 VAL A CA 1
ATOM 1107 C C . VAL A 1 139 ? 3.650 6.479 5.965 1.00 91.19 139 VAL A C 1
ATOM 1109 O O . VAL A 1 139 ? 4.761 6.810 6.376 1.00 91.19 139 VAL A O 1
ATOM 1112 N N . PHE A 1 140 ? 2.755 5.861 6.741 1.00 86.94 140 PHE A N 1
ATOM 1113 C CA . PHE A 1 140 ? 3.056 5.411 8.102 1.00 86.94 140 PHE A CA 1
ATOM 1114 C C . PHE A 1 140 ? 3.754 4.040 8.148 1.00 86.94 140 PHE A C 1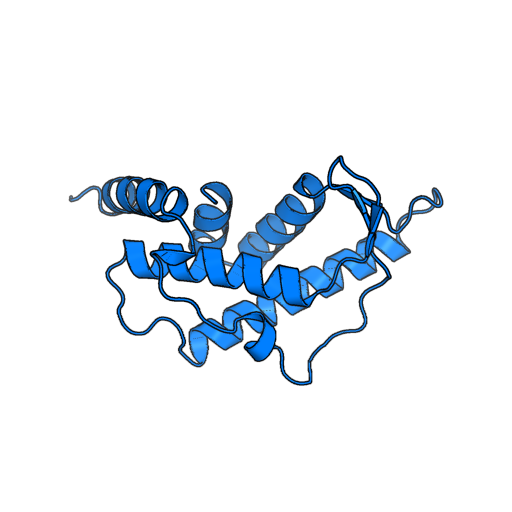
ATOM 1116 O O . PHE A 1 140 ? 4.325 3.716 9.189 1.00 86.94 140 PHE A O 1
ATOM 1123 N N . SER A 1 141 ? 3.685 3.252 7.065 1.00 76.94 141 SER A N 1
ATOM 1124 C CA . SER A 1 141 ? 4.204 1.877 6.960 1.00 76.94 141 SER A CA 1
ATOM 1125 C C . SER A 1 141 ? 5.710 1.782 6.706 1.00 76.94 141 SER A C 1
ATOM 1127 O O . SER A 1 141 ? 6.285 2.674 6.042 1.00 76.94 141 SER A O 1
#

Radius of gyration: 15.79 Å; chains: 1; bounding box: 39×33×41 Å